Protein 4PX8 (pdb70)

GO terms:
  GO:0006276 plasmid maintenance (P, IDA)
  GO:0003729 mR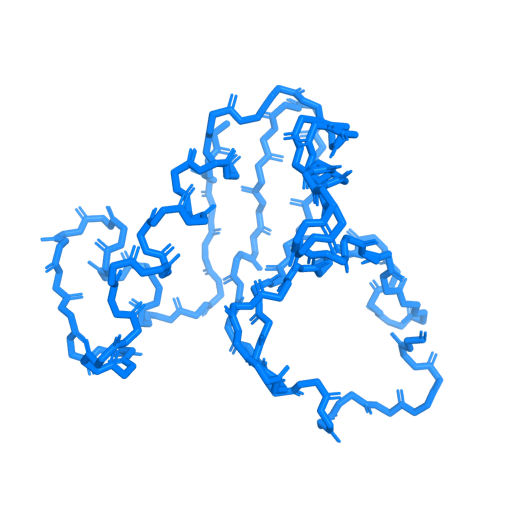NA binding (F, IDA)
  GO:0030371 translation repressor activity (F, IDA)
  GO:0017148 negative regulation of translation (P, IDA)
  GO:0004521 RNA endonuclease activity (F, IDA)
  GO:0030308 negative regulation of cell growth (P, IDA)
  GO:0006401 RNA catabolic process (P, IDA)
  GO:0008285 negative regulation of cell population proliferation (P, IDA)
  GO:0043022 ribosome binding (F, IMP)
  GO:0005515 protein binding (F, IPI)

B-factor: mean 17.75, std 7.04, range [7.41, 52.15]

Foldseek 3Di:
DEDEEPQVQLVCCVPPVDHPRDDPVLSVLSVVLVVQQLQFQDVVSSVDPQFPWDAWADVRGQKIWTDSDDQWIWIFHDDRRYTYHTDIDGNVPQDPRTD

CATH classification: 3.30.2310.20

Solvent-accessible surface area: 5694 Å² total; per-residue (Å²): 29,19,131,36,33,151,43,148,7,0,83,40,6,59,88,147,48,62,63,100,32,13,43,87,116,0,23,106,89,0,46,90,22,0,85,32,0,48,102,4,102,111,41,49,91,3,103,156,145,124,18,126,22,67,65,5,108,50,109,36,138,46,55,63,3,0,23,6,84,72,34,76,36,0,0,0,63,24,86,138,22,22,0,60,66,0,20,28,26,24,58,130,175,11,19,123,122,31,43

Organism: Proteus vulgaris (NCBI:txid585)

Secondary structure (DSSP, 8-state):
-B--BS-HHHHHHHHH---TTS-GGGHHHHHHHHHHHHH-SSGGGG--GGG--EE--GGGTT-EEEEEETTEEEEEEEETTEEEEEEEEEGGGS-GGG-

Structure (mmCIF, N/CA/C/O backbone):
data_4PX8
#
_entry.id   4PX8
#
_cell.length_a   57.267
_cell.length_b   31.297
_cell.length_c   50.899
_cell.angle_alpha   90.000
_cell.angle_beta   112.180
_cell.angle_gamma   90.000
#
_symmetry.space_group_name_H-M   'C 1 2 1'
#
loop_
_entity.id
_entity.type
_entity.pdbx_description
1 polymer 'Killer protein'
2 non-polymer 'CHLORIDE ION'
3 water water
#
loop_
_atom_site.group_PDB
_atom_site.id
_atom_site.type_symbol
_atom_site.label_atom_id
_atom_site.label_alt_id
_atom_site.label_comp_id
_atom_site.label_asym_id
_atom_site.label_entity_id
_atom_site.label_seq_id
_atom_site.pdbx_PDB_ins_code
_atom_site.Cartn_x
_atom_site.Cartn_y
_atom_site.Cartn_z
_atom_site.occupancy
_atom_site.B_iso_or_equiv
_atom_site.auth_seq_id
_atom_site.auth_comp_id
_atom_site.auth_asym_id
_atom_site.auth_atom_id
_atom_site.pdbx_PDB_model_num
ATOM 1 N N . GLY A 1 2 ? 110.156 -35.911 60.248 1.00 15.08 1 GLY A N 1
ATOM 2 C CA . GLY A 1 2 ? 108.709 -35.779 60.347 1.00 14.77 1 GLY A CA 1
ATOM 3 C C . GLY A 1 2 ? 107.984 -36.606 59.306 1.00 14.17 1 GLY A C 1
ATOM 4 O O . GLY A 1 2 ? 108.551 -36.942 58.264 1.00 13.60 1 GLY A O 1
ATOM 5 N N . ILE A 1 3 ? 106.730 -36.947 59.577 1.00 12.56 2 ILE A N 1
ATOM 6 C CA . ILE A 1 3 ?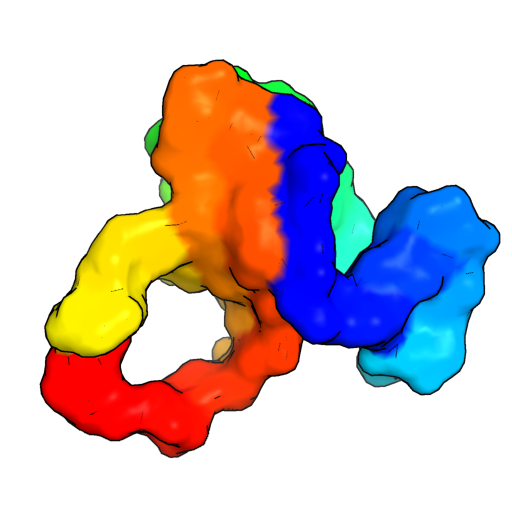 105.894 -37.584 58.558 1.00 11.44 2 ILE A CA 1
ATOM 7 C C . ILE A 1 3 ? 105.524 -36.558 57.487 1.00 11.63 2 ILE A C 1
ATOM 8 O O . ILE A 1 3 ? 104.993 -35.500 57.811 1.00 13.63 2 ILE A O 1
ATOM 13 N N . LYS A 1 4 ? 105.791 -36.860 56.216 1.00 10.87 3 LYS A N 1
ATOM 14 C CA . LYS A 1 4 ? 105.542 -35.882 55.147 1.00 12.38 3 LYS A CA 1
ATOM 15 C C . LYS A 1 4 ? 104.486 -36.315 54.129 1.00 11.90 3 LYS A C 1
ATOM 16 O O . LYS A 1 4 ? 104.030 -35.459 53.377 1.00 12.99 3 LYS A O 1
ATOM 22 N N . SER A 1 5 ? 104.063 -37.589 54.114 1.00 11.33 4 SER A N 1
ATOM 23 C CA . SER A 1 5 ? 102.982 -38.003 53.204 1.00 10.83 4 SER A CA 1
ATOM 24 C C . SER A 1 5 ? 102.344 -39.301 53.683 1.00 9.49 4 SER A C 1
ATOM 25 O O . SER A 1 5 ? 102.994 -40.097 54.357 1.00 9.24 4 SER A O 1
ATOM 28 N N . PHE A 1 6 ? 101.102 -39.494 53.250 1.00 11.19 5 PHE A N 1
ATOM 29 C CA . PHE A 1 6 ? 100.321 -40.680 53.538 1.00 10.13 5 PHE A CA 1
ATOM 30 C C . PHE A 1 6 ? 99.766 -41.323 52.280 1.00 11.62 5 PHE A C 1
ATOM 31 O O . PHE A 1 6 ? 99.254 -40.614 51.398 1.00 13.97 5 PHE A O 1
ATOM 39 N N . LYS A 1 7 ? 99.787 -42.655 52.243 1.00 10.72 6 LYS A N 1
ATOM 40 C CA . LYS A 1 7 ? 99.011 -43.404 51.285 1.00 12.19 6 LYS A CA 1
ATOM 41 C C . LYS A 1 7 ? 97.617 -43.687 51.860 1.00 12.40 6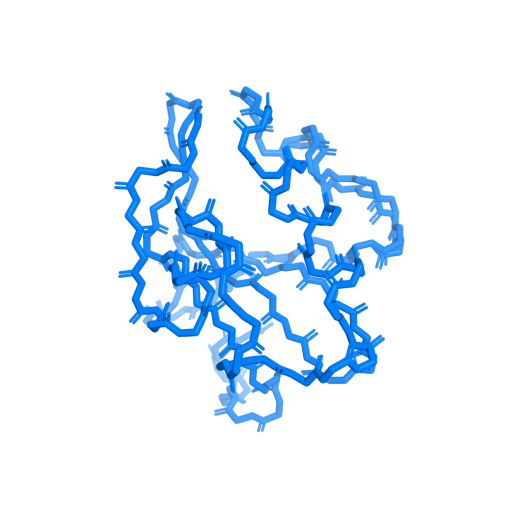 LYS A C 1
ATOM 42 O O . LYS A 1 7 ? 96.615 -43.624 51.159 1.00 15.01 6 LYS A O 1
ATOM 48 N N . HIS A 1 8 ? 97.543 -44.007 53.157 1.00 10.48 7 HIS A N 1
ATOM 49 C CA . HIS A 1 8 ? 96.315 -44.474 53.802 1.00 9.97 7 HIS A CA 1
ATOM 50 C C . HIS A 1 8 ? 95.554 -43.265 54.337 1.00 10.15 7 HIS A C 1
ATOM 51 O O . HIS A 1 8 ? 96.066 -42.502 55.181 1.00 9.79 7 HIS A O 1
ATOM 58 N N . LYS A 1 9 ? 94.308 -43.081 53.883 1.00 11.51 8 LYS A N 1
ATOM 59 C CA . LYS A 1 9 ? 93.538 -41.890 54.253 1.00 13.53 8 LYS A CA 1
ATOM 60 C C . LYS A 1 9 ? 93.165 -41.909 55.728 1.00 12.13 8 LYS A C 1
ATOM 61 O O . LYS A 1 9 ? 93.071 -40.854 56.346 1.00 12.20 8 LYS A O 1
ATOM 67 N N . GLY A 1 10 ? 92.903 -43.096 56.281 1.00 11.44 9 GLY A N 1
ATOM 68 C CA . GLY A 1 10 ? 92.531 -43.197 57.691 1.00 11.77 9 GLY A CA 1
ATOM 69 C C . GLY A 1 10 ? 93.677 -42.724 58.582 1.00 11.06 9 GLY A C 1
ATOM 70 O O . GLY A 1 10 ? 93.475 -41.963 59.529 1.00 11.62 9 GLY A O 1
ATOM 71 N N . LEU A 1 11 ? 94.903 -43.174 58.304 1.00 9.73 10 LEU A N 1
ATOM 72 C CA . LEU A 1 11 ? 96.040 -42.673 59.061 1.00 9.26 10 LEU A CA 1
ATOM 73 C C . LEU A 1 11 ? 96.186 -41.173 58.881 1.00 9.18 10 LEU A C 1
ATOM 74 O O . LEU A 1 11 ? 96.524 -40.465 59.834 1.00 9.75 10 LEU A O 1
ATOM 79 N N . LYS A 1 12 ? 96.005 -40.698 57.644 1.00 9.01 11 LYS A N 1
ATOM 80 C CA . LYS A 1 12 ? 96.170 -39.254 57.377 1.00 10.38 11 LYS A CA 1
ATOM 81 C C . LYS A 1 12 ? 95.187 -38.417 58.198 1.00 11.05 11 LYS A C 1
ATOM 82 O O . LYS A 1 12 ? 95.582 -37.448 58.835 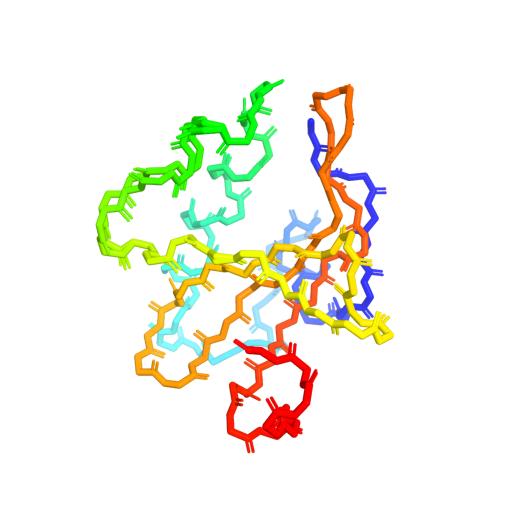1.00 11.82 11 LYS A O 1
ATOM 88 N N . LEU A 1 13 ? 93.920 -38.818 58.192 1.00 11.22 12 LEU A N 1
ATOM 89 C CA . LEU A 1 13 ? 92.885 -38.139 58.979 1.00 13.80 12 LEU A CA 1
ATOM 90 C C . LEU A 1 13 ? 93.210 -38.140 60.449 1.00 12.75 12 LEU A C 1
ATOM 91 O O . LEU A 1 13 ? 92.997 -37.11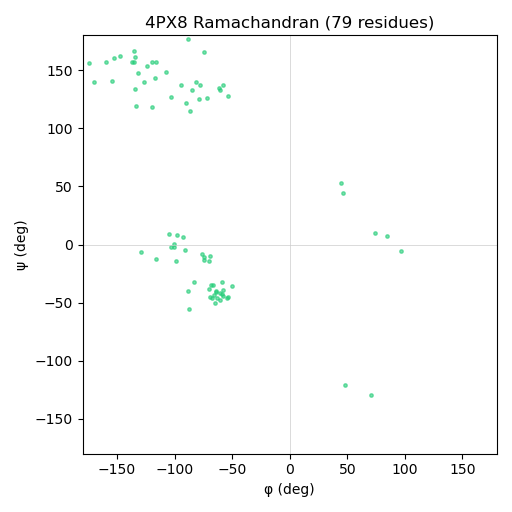0 61.156 1.00 14.16 12 LEU A O 1
ATOM 96 N N . LEU A 1 14 ? 93.688 -39.280 60.959 1.00 11.58 13 LEU A N 1
ATOM 97 C CA . LEU A 1 14 ? 94.002 -39.385 62.373 1.00 11.86 13 LEU A CA 1
ATOM 98 C C . LEU A 1 14 ? 95.149 -38.450 62.708 1.00 12.64 13 LEU A C 1
ATOM 99 O O . LEU A 1 14 ? 95.077 -37.640 63.638 1.00 14.06 13 LEU A O 1
ATOM 104 N N . PHE A 1 15 ? 96.241 -38.529 61.931 1.00 12.03 14 PHE A N 1
ATOM 105 C CA . PHE A 1 15 ? 97.406 -37.709 62.213 1.00 12.88 14 PHE A CA 1
ATOM 106 C C . PHE A 1 15 ? 97.162 -36.200 62.029 1.00 13.36 14 PHE A C 1
ATOM 107 O O . PHE A 1 15 ? 97.619 -35.377 62.849 1.00 14.87 14 PHE A O 1
ATOM 115 N N . GLU A 1 16 ? 96.483 -35.837 60.944 1.00 14.05 15 GLU A N 1
ATOM 116 C CA . GLU A 1 16 ? 96.350 -34.423 60.581 1.00 15.82 15 GLU A CA 1
ATOM 117 C C . GLU A 1 16 ? 95.223 -33.734 61.327 1.00 18.15 15 GLU A C 1
ATOM 118 O O . GLU A 1 16 ? 95.331 -32.546 61.620 1.00 20.54 15 GLU A O 1
ATOM 124 N N . LYS A 1 17 ? 94.158 -34.457 61.639 1.00 18.32 16 LYS A N 1
ATOM 125 C CA . LYS A 1 17 ? 92.950 -33.806 62.168 1.00 20.10 16 LYS A CA 1
ATOM 126 C C . LYS A 1 17 ? 92.433 -34.441 63.439 1.00 20.60 16 LYS A C 1
ATOM 127 O O . LYS A 1 17 ? 91.492 -33.892 64.055 1.00 22.65 16 LYS A O 1
ATOM 133 N N . GLY A 1 18 ? 93.006 -35.554 63.881 1.00 20.37 17 GLY A N 1
ATOM 134 C CA . GLY A 1 18 ? 92.480 -36.282 65.031 1.00 18.89 17 GLY A CA 1
ATOM 135 C C . GLY A 1 18 ? 91.198 -37.062 64.762 1.00 19.01 17 GLY A C 1
ATOM 136 O O . GLY A 1 18 ? 90.493 -37.487 65.723 1.00 20.71 17 GLY A O 1
ATOM 137 N N . VAL A 1 19 ? 90.827 -37.161 63.486 1.00 17.26 18 VAL A N 1
ATOM 138 C CA . VAL A 1 19 ? 89.617 -37.850 63.062 1.00 17.09 18 VAL A CA 1
ATOM 139 C C . VAL A 1 19 ? 89.893 -39.353 63.075 1.00 15.77 18 VAL A C 1
ATOM 140 O O . VAL A 1 19 ? 90.872 -39.835 62.491 1.00 15.31 18 VAL A O 1
ATOM 144 N N . THR A 1 20 ? 89.074 -40.110 63.786 1.00 16.27 19 THR A N 1
ATOM 145 C CA . THR A 1 20 ? 89.375 -41.482 64.112 1.00 16.51 19 THR A CA 1
ATOM 146 C C . THR A 1 20 ? 88.628 -42.511 63.272 1.00 15.52 19 THR A C 1
ATOM 147 O O . THR A 1 20 ? 88.844 -43.708 63.423 1.00 17.23 19 THR A O 1
ATOM 151 N N . SER A 1 21 ? 87.759 -42.064 62.363 1.00 15.50 20 SER A N 1
ATOM 152 C CA . SER A 1 21 ? 86.869 -43.024 61.729 1.00 16.31 20 SER A CA 1
ATOM 153 C C . SER A 1 21 ? 87.525 -43.986 60.766 1.00 14.89 20 SER A C 1
ATOM 154 O O . SER A 1 21 ? 86.945 -44.993 60.444 1.00 15.67 20 SER A O 1
ATOM 157 N N . GLY A 1 22 ? 88.761 -43.712 60.346 1.00 13.31 21 GLY A N 1
ATOM 158 C CA . GLY A 1 22 ? 89.426 -44.562 59.377 1.00 13.27 21 GLY A CA 1
ATOM 159 C C . GLY A 1 22 ? 90.380 -45.589 59.939 1.00 12.31 21 GLY A C 1
ATOM 160 O O . GLY A 1 22 ? 91.106 -46.218 59.160 1.00 12.92 21 GLY A O 1
ATOM 161 N N . VAL A 1 23 ? 90.414 -45.761 61.253 1.00 11.91 22 VAL A N 1
ATOM 162 C CA . VAL A 1 23 ? 91.223 -46.805 61.896 1.00 12.13 22 VAL A CA 1
ATOM 163 C C . VAL A 1 23 ? 90.356 -47.476 62.942 1.00 12.32 22 VAL A C 1
ATOM 164 O O . VAL A 1 23 ? 89.355 -46.883 63.366 1.00 13.84 22 VAL A O 1
ATOM 168 N N . PRO A 1 24 ? 90.720 -48.681 63.400 1.00 12.77 23 PRO A N 1
ATOM 169 C CA . PRO A 1 24 ? 89.901 -49.301 64.468 1.00 13.89 23 PRO A CA 1
ATOM 170 C C . PRO A 1 24 ? 89.886 -48.470 65.754 1.00 15.12 23 PRO A C 1
ATOM 171 O O . PRO A 1 24 ? 90.959 -48.040 66.203 1.00 14.20 23 PRO A O 1
ATOM 175 N N . ALA A 1 25 ? 88.711 -48.289 66.361 1.00 17.12 24 ALA A N 1
ATOM 176 C CA . ALA A 1 25 ? 88.595 -47.419 67.512 1.00 18.96 24 ALA A CA 1
ATOM 177 C C . ALA A 1 25 ? 89.512 -47.882 68.623 1.00 19.85 24 ALA A C 1
ATOM 178 O O . ALA A 1 25 ? 90.146 -47.079 69.311 1.00 20.65 24 ALA A O 1
ATOM 180 N N . GLN A 1 26 ? 89.614 -49.190 68.792 1.00 19.84 25 GLN A N 1
ATOM 181 C CA . GLN A 1 26 ? 90.376 -49.654 69.938 1.00 20.27 25 GLN A CA 1
ATOM 182 C C . GLN A 1 26 ? 91.877 -49.493 69.727 1.00 18.42 25 GLN A C 1
ATOM 183 O O . GLN A 1 26 ? 92.620 -49.611 70.696 1.00 18.72 25 GLN A O 1
ATOM 189 N N . ASP A 1 27 ? 92.309 -49.234 68.478 1.00 16.89 26 ASP A N 1
ATOM 190 C CA . ASP A 1 27 ? 93.733 -49.059 68.142 1.00 15.92 26 ASP A CA 1
ATOM 191 C C . ASP A 1 27 ? 94.147 -47.615 68.000 1.00 13.90 26 ASP A C 1
ATOM 192 O O . ASP A 1 27 ? 95.312 -47.337 67.701 1.00 13.67 26 ASP A O 1
ATOM 197 N N . VAL A 1 28 ? 93.231 -46.680 68.200 1.00 14.00 27 VAL A N 1
ATOM 198 C CA . VAL A 1 28 ? 93.557 -45.283 68.035 1.00 14.68 27 VAL A CA 1
ATOM 199 C C . VAL A 1 28 ? 94.761 -44.884 68.866 1.00 14.58 27 VAL A C 1
ATOM 200 O O . VAL A 1 28 ? 95.650 -44.166 68.376 1.00 14.96 27 VAL A O 1
ATOM 204 N N . ASP A 1 29 ? 94.822 -45.293 70.132 1.00 14.12 28 ASP A N 1
ATOM 205 C CA . ASP A 1 29 ? 95.902 -44.808 70.978 1.00 15.09 28 ASP A CA 1
ATOM 206 C C . ASP A 1 29 ? 97.230 -45.397 70.530 1.00 11.98 28 ASP A C 1
ATOM 207 O O . ASP A 1 29 ? 98.238 -44.696 70.471 1.00 12.80 28 ASP A O 1
ATOM 212 N N . ARG A 1 30 ? 97.265 -46.692 70.258 1.00 11.27 29 ARG A N 1
ATOM 213 C CA . ARG A 1 30 ? 98.497 -47.343 69.827 1.00 13.37 29 ARG A CA 1
ATOM 214 C C . ARG A 1 30 ? 98.954 -46.798 68.484 1.00 11.02 29 ARG A C 1
ATOM 215 O O . ARG A 1 30 ? 100.162 -46.659 68.264 1.00 11.39 29 ARG A O 1
ATOM 223 N N . ILE A 1 31 ? 98.031 -46.547 67.566 1.00 10.25 30 ILE A N 1
ATOM 224 C CA . ILE A 1 31 ? 98.402 -45.999 66.256 1.00 9.99 30 ILE A CA 1
ATOM 225 C C . ILE A 1 31 ? 98.918 -44.589 66.444 1.00 10.89 30 ILE A C 1
ATOM 226 O O . ILE A 1 31 ? 99.943 -44.246 65.858 1.00 10.65 30 ILE A O 1
ATOM 231 N N . ASN A 1 32 ? 98.233 -43.747 67.228 1.00 11.02 31 ASN A N 1
ATOM 232 C CA . ASN A 1 32 ? 98.741 -42.415 67.518 1.00 12.22 31 ASN A CA 1
ATOM 233 C C . ASN A 1 32 ? 100.147 -42.462 68.100 1.00 10.97 31 ASN A C 1
ATOM 234 O O . ASN A 1 32 ? 101.027 -41.690 67.681 1.00 12.27 31 ASN A O 1
ATOM 239 N N . ASP A 1 33 ? 100.385 -43.344 69.069 1.00 10.97 32 ASP A N 1
ATOM 240 C CA . ASP A 1 33 ? 101.719 -43.448 69.646 1.00 11.76 32 ASP A CA 1
ATOM 241 C C . ASP A 1 33 ? 102.783 -43.779 68.577 1.00 11.67 32 ASP A C 1
ATOM 242 O O . ASP A 1 33 ? 103.875 -43.185 68.571 1.00 13.01 32 ASP A O 1
ATOM 247 N N . ARG A 1 34 ? 102.487 -44.732 67.691 1.00 11.33 33 ARG A N 1
ATOM 248 C CA . ARG A 1 34 ? 103.441 -45.109 66.646 1.00 11.67 33 ARG A CA 1
ATOM 249 C C . ARG A 1 34 ? 103.620 -44.025 65.594 1.00 11.32 33 ARG A C 1
ATOM 250 O O . ARG A 1 34 ? 104.759 -43.816 65.148 1.00 12.05 33 ARG A O 1
ATOM 258 N N . LEU A 1 35 ? 102.538 -43.342 65.222 1.00 10.35 34 LEU A N 1
ATOM 259 C CA . LEU A 1 35 ? 102.698 -42.222 64.305 1.00 11.73 34 LEU A CA 1
ATOM 260 C C . LEU A 1 35 ? 103.587 -41.148 64.928 1.00 12.55 34 LEU A C 1
ATOM 261 O O . LEU A 1 35 ? 104.435 -40.564 64.231 1.00 13.08 34 LEU A O 1
ATOM 266 N N A GLN A 1 36 ? 103.371 -40.857 66.214 0.64 13.01 35 GLN A N 1
ATOM 267 N N B GLN A 1 36 ? 103.426 -40.881 66.218 0.36 13.14 35 GLN A N 1
ATOM 268 C CA A GLN A 1 36 ? 104.222 -39.848 66.832 0.64 14.30 35 GLN A CA 1
ATOM 269 C CA B GLN A 1 36 ? 104.265 -39.856 66.830 0.36 14.01 35 GLN A CA 1
ATOM 270 C C A GLN A 1 36 ? 105.686 -40.309 66.856 0.64 14.61 35 GLN A C 1
ATOM 271 C C B GLN A 1 36 ? 105.717 -40.295 66.954 0.36 14.66 35 GLN A C 1
ATOM 272 O O A GLN A 1 36 ? 106.593 -39.507 66.610 0.64 14.13 35 GLN A O 1
ATOM 273 O O B GLN A 1 36 ? 106.641 -39.479 66.872 0.36 14.79 35 GLN A O 1
ATOM 284 N N . ALA A 1 37 ? 105.927 -41.590 67.124 1.00 14.67 36 ALA A N 1
ATOM 285 C CA . ALA A 1 37 ? 107.292 -42.124 67.130 1.00 15.40 36 ALA A CA 1
ATOM 286 C C . ALA A 1 37 ? 107.945 -41.963 65.746 1.00 15.52 36 ALA A C 1
ATOM 287 O O . ALA A 1 37 ? 109.103 -41.535 65.645 1.00 17.75 36 ALA A O 1
ATOM 289 N N . ILE A 1 38 ? 107.214 -42.296 64.678 1.00 13.70 37 ILE A N 1
ATOM 290 C CA . ILE A 1 38 ? 107.727 -42.153 63.312 1.00 13.40 37 ILE A CA 1
ATOM 291 C C . ILE A 1 38 ? 107.971 -40.684 63.025 1.00 14.36 37 ILE A C 1
ATOM 292 O O . ILE A 1 38 ? 108.970 -40.341 62.407 1.00 15.21 37 ILE A O 1
ATOM 297 N N . ASP A 1 39 ? 107.080 -39.801 63.454 1.00 14.02 38 ASP A N 1
ATOM 298 C CA . ASP A 1 39 ? 107.200 -38.375 63.192 1.00 15.50 38 ASP A CA 1
ATOM 299 C C . ASP A 1 39 ? 108.388 -37.756 63.903 1.00 17.04 38 ASP A C 1
ATOM 300 O O . ASP A 1 39 ? 108.990 -36.838 63.391 1.00 18.07 38 ASP A O 1
ATOM 305 N N . THR A 1 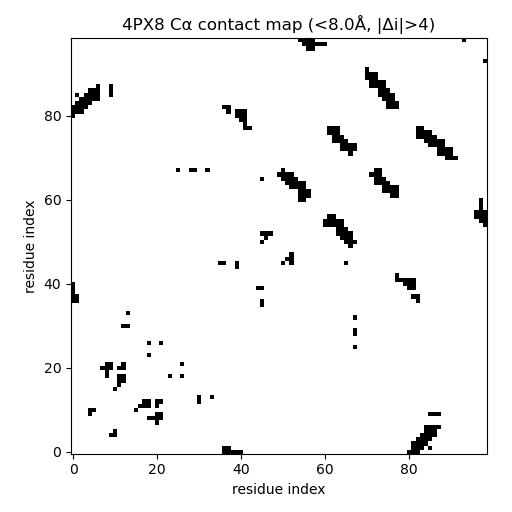40 ? 108.706 -38.242 65.099 1.00 18.04 39 THR A N 1
ATOM 306 C CA A THR A 1 40 ? 109.837 -37.743 65.887 0.68 18.88 39 THR A CA 1
ATOM 307 C CA B THR A 1 40 ? 109.844 -37.662 65.820 0.32 18.92 39 THR A CA 1
ATOM 308 C C . THR A 1 40 ? 111.194 -38.300 65.467 1.00 19.89 39 THR A C 1
ATOM 309 O O . THR A 1 40 ? 112.257 -37.686 65.700 1.00 21.41 39 THR A O 1
ATOM 316 N N . ALA A 1 41 ? 111.197 -39.487 64.900 1.00 19.36 40 ALA A N 1
ATOM 317 C CA . ALA A 1 41 ? 112.442 -40.184 64.589 1.00 20.15 40 ALA A CA 1
ATOM 318 C C . ALA A 1 41 ? 113.277 -39.365 63.615 1.00 20.78 40 ALA A C 1
ATOM 319 O O . ALA A 1 41 ? 112.785 -38.857 62.615 1.00 20.38 40 ALA A O 1
ATOM 321 N N . THR A 1 42 ? 114.570 -39.228 63.917 1.00 22.07 41 THR A N 1
ATOM 322 C CA . THR A 1 42 ? 115.473 -38.553 62.982 1.00 24.00 41 THR A CA 1
ATOM 323 C C . THR A 1 42 ? 116.259 -39.551 62.151 1.00 24.84 41 THR A C 1
ATOM 324 O O . THR A 1 42 ? 116.913 -39.164 61.148 1.00 24.65 41 THR A O 1
ATOM 328 N N . GLU A 1 43 ? 116.253 -40.813 62.559 1.00 25.33 42 GLU A N 1
ATOM 329 C CA . GLU A 1 43 ? 116.835 -41.900 61.787 1.00 26.24 42 GLU A CA 1
ATOM 330 C C . GLU A 1 43 ? 116.114 -43.208 62.120 1.00 25.35 42 GLU A C 1
ATOM 331 O O . GLU A 1 43 ? 115.457 -43.311 63.173 1.00 25.17 42 GLU A O 1
ATOM 337 N N . ILE A 1 44 ? 116.233 -44.209 61.254 1.00 23.65 43 ILE A N 1
ATOM 338 C CA . ILE A 1 44 ? 115.366 -45.387 61.353 1.00 22.84 43 ILE A CA 1
ATOM 339 C C . ILE A 1 44 ? 115.642 -46.236 62.611 1.00 22.39 43 ILE A C 1
ATOM 340 O O . ILE A 1 44 ? 114.728 -46.897 63.145 1.00 23.24 43 ILE A O 1
ATOM 345 N N A GLY A 1 45 ? 116.899 -46.353 63.028 0.45 21.21 44 GLY A N 1
ATOM 346 N N B GLY A 1 45 ? 116.831 -46.024 63.170 0.55 22.64 44 GLY A N 1
ATOM 347 C CA A GLY A 1 45 ? 117.270 -47.382 63.991 0.45 18.96 44 GLY A CA 1
ATOM 348 C CA B GLY A 1 45 ? 117.194 -46.539 64.474 0.55 22.13 44 GLY A CA 1
ATOM 349 C C A GLY A 1 45 ? 116.548 -47.215 65.311 0.45 16.66 44 GLY A C 1
ATOM 350 C C B GLY A 1 45 ? 116.299 -46.089 65.628 0.55 21.10 44 GLY A C 1
ATOM 351 O O A GLY A 1 45 ? 116.361 -48.151 66.106 0.45 16.29 44 GLY A O 1
ATOM 352 O O B GLY A 1 45 ? 116.084 -46.857 66.571 0.55 21.69 44 GLY A O 1
ATOM 353 N N A GLU A 1 46 ? 116.114 -45.984 65.535 0.45 15.04 45 GLU A N 1
ATOM 354 N N B GLU A 1 46 ? 115.772 -44.862 65.584 0.55 19.37 45 GLU A N 1
ATOM 355 C CA A GLU A 1 46 ? 115.335 -45.665 66.719 0.45 14.25 45 GLU A CA 1
ATOM 356 C CA B GLU A 1 46 ? 114.962 -44.357 66.696 0.55 18.71 45 GLU A CA 1
ATOM 357 C C A GLU A 1 46 ? 114.011 -46.431 66.802 0.45 12.39 45 GLU A C 1
ATOM 358 C C B GLU A 1 46 ? 113.612 -45.090 66.764 0.55 16.54 45 GLU A C 1
ATOM 359 O O A GLU A 1 46 ? 113.402 -46.503 67.868 0.45 12.90 45 GLU A O 1
ATOM 360 O O B GLU A 1 46 ? 112.932 -45.132 67.815 0.55 16.63 45 GLU A O 1
ATOM 371 N N A LEU A 1 47 ? 113.574 -46.986 65.672 0.45 9.42 46 LEU A N 1
ATOM 372 N N B LEU A 1 47 ? 113.231 -45.705 65.648 0.55 14.43 46 LEU A N 1
ATOM 373 C CA A LEU A 1 47 ? 112.302 -47.701 65.617 0.45 8.35 46 LEU A CA 1
ATOM 374 C CA B LEU A 1 47 ? 112.002 -46.491 65.590 0.55 12.93 46 LEU A CA 1
ATOM 375 C C A LEU A 1 47 ? 112.470 -49.203 65.899 0.45 8.03 46 LEU A C 1
ATOM 376 C C B LEU A 1 47 ? 112.223 -47.958 65.940 0.55 12.40 46 LEU A C 1
ATOM 377 O O A LEU A 1 47 ? 111.497 -49.950 65.910 0.45 7.74 46 LEU A O 1
ATOM 378 O O B LEU A 1 47 ? 111.317 -48.799 65.816 0.55 12.57 46 LEU A O 1
ATOM 387 N N A ASN A 1 48 ? 113.704 -49.634 66.141 0.45 7.41 47 ASN A N 1
ATOM 388 N N B ASN A 1 48 ? 113.431 -48.263 66.398 0.55 12.09 47 ASN A N 1
ATOM 389 C CA A ASN A 1 48 ? 113.965 -51.051 66.366 0.45 7.92 47 ASN A CA 1
ATOM 390 C CA B ASN A 1 48 ? 113.830 -49.640 66.642 0.55 11.22 47 ASN A CA 1
ATOM 391 C C A ASN A 1 48 ? 113.760 -51.364 67.832 0.45 8.40 47 ASN A C 1
ATOM 392 C C B ASN A 1 48 ? 113.586 -50.084 68.103 0.55 11.30 47 ASN A C 1
ATOM 393 O O A ASN A 1 48 ? 114.655 -51.803 68.541 0.45 8.29 47 ASN A O 1
ATOM 394 O O B ASN A 1 48 ? 114.338 -50.894 68.668 0.55 10.84 47 ASN A O 1
ATOM 403 N N A ARG A 1 49 ? 112.545 -51.087 68.296 0.45 7.94 48 ARG A N 1
ATOM 404 N N B ARG A 1 49 ? 112.517 -49.558 68.707 0.55 11.63 48 ARG A N 1
ATOM 405 C CA A ARG A 1 49 ? 112.096 -51.587 69.597 0.45 8.95 48 ARG A CA 1
ATOM 406 C CA B ARG A 1 49 ? 112.027 -50.125 69.950 0.55 12.37 48 ARG A CA 1
ATOM 407 C C A ARG A 1 49 ? 111.509 -52.956 69.367 0.45 8.51 48 ARG A C 1
ATOM 408 C C B ARG A 1 49 ? 111.711 -51.598 69.731 0.55 11.20 48 ARG A C 1
ATOM 409 O O A ARG A 1 49 ? 110.762 -53.131 68.419 0.45 8.59 48 ARG A O 1
ATOM 410 O O B ARG A 1 49 ? 111.057 -51.948 68.744 0.55 11.07 48 ARG A O 1
ATOM 425 N N A GLN A 1 50 ? 111.903 -53.930 70.175 0.45 9.18 49 GLN A N 1
ATOM 426 N N B GLN A 1 50 ? 112.127 -52.469 70.654 0.55 10.48 49 GLN A N 1
ATOM 427 C CA A GLN A 1 50 ? 111.504 -55.299 69.913 0.45 9.79 49 GLN A CA 1
ATOM 428 C CA B GLN A 1 50 ? 111.910 -53.896 70.437 0.55 10.24 49 GLN A CA 1
ATOM 429 C C A GLN A 1 50 ? 109.998 -55.484 69.708 0.45 10.08 49 GLN A C 1
ATOM 430 C C B GLN A 1 50 ? 110.420 -54.243 70.166 0.55 10.41 49 GLN A C 1
ATOM 431 O O A GLN A 1 50 ? 109.575 -56.215 68.823 0.45 10.24 49 GLN A O 1
ATOM 432 O O B GLN A 1 50 ? 110.142 -55.068 69.300 0.55 10.70 49 GLN A O 1
ATOM 443 N N A ILE A 1 51 ? 109.184 -54.801 70.491 0.45 10.81 50 ILE A N 1
ATOM 444 N N B ILE A 1 51 ? 109.455 -53.643 70.872 0.55 10.78 50 ILE A N 1
ATOM 445 C CA A ILE A 1 51 ? 107.761 -54.876 70.259 0.45 12.68 50 ILE A CA 1
ATOM 446 C CA B ILE A 1 51 ? 108.051 -54.100 70.684 0.55 13.31 50 ILE A CA 1
ATOM 447 C C A ILE A 1 51 ? 107.354 -54.198 68.939 0.45 13.98 50 ILE A C 1
ATOM 448 C C B ILE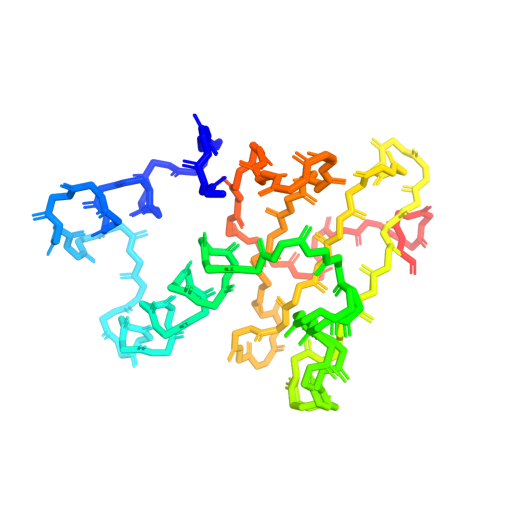 A 1 51 ? 107.397 -53.900 69.274 0.55 15.33 50 ILE A C 1
ATOM 449 O O A ILE A 1 51 ? 106.309 -54.592 68.406 0.45 13.70 50 ILE A O 1
ATOM 450 O O B ILE A 1 51 ? 106.319 -54.418 68.967 0.55 16.57 50 ILE A O 1
ATOM 459 N N . TYR A 1 52 ? 108.104 -53.201 68.405 1.00 15.69 51 TYR A N 1
ATOM 460 C CA . TYR A 1 52 ? 107.674 -52.699 67.117 1.00 16.65 51 TYR A CA 1
ATOM 461 C C . TYR A 1 52 ? 108.034 -53.695 66.012 1.00 17.13 51 TYR A C 1
ATOM 462 O O . TYR A 1 52 ? 107.492 -53.621 64.921 1.00 17.55 51 TYR A O 1
ATOM 471 N N . LYS A 1 53 ? 108.973 -54.606 66.290 1.00 18.39 52 LYS A N 1
ATOM 472 C CA . LYS A 1 53 ? 109.469 -55.590 65.301 1.00 20.30 52 LYS A CA 1
ATOM 473 C C . LYS A 1 53 ? 109.751 -54.925 63.918 1.00 19.18 52 LYS A C 1
ATOM 474 O O . LYS A 1 53 ? 109.237 -55.327 62.854 1.00 19.95 52 LYS A O 1
ATOM 480 N N . LEU A 1 54 ? 110.543 -53.862 63.979 1.00 17.81 53 LEU A N 1
ATOM 481 C CA . LEU A 1 54 ? 110.940 -53.137 62.769 1.00 18.16 53 LEU A CA 1
ATOM 482 C C . LEU A 1 54 ? 111.565 -54.071 61.722 1.00 19.71 53 LEU A C 1
ATOM 483 O O . LEU A 1 54 ? 112.507 -54.830 62.026 1.00 22.05 53 LEU A O 1
ATOM 488 N N . HIS A 1 55 ? 111.071 -54.033 60.502 1.00 19.06 54 HIS A N 1
ATOM 489 C CA A HIS A 1 55 ? 111.472 -54.983 59.439 0.55 19.99 54 HIS A CA 1
ATOM 490 C CA B HIS A 1 55 ? 111.778 -54.780 59.502 0.45 20.35 54 HIS A CA 1
ATOM 491 C C . HIS A 1 55 ? 111.568 -54.225 58.125 1.00 19.21 54 HIS A C 1
ATOM 492 O O . HIS A 1 55 ? 110.591 -53.569 57.780 1.00 19.19 54 HIS A O 1
ATOM 505 N N . PRO A 1 56 ? 112.634 -54.378 57.335 1.00 18.12 55 PRO A N 1
ATOM 506 C CA . PRO A 1 56 ? 112.598 -53.817 55.981 1.00 17.14 55 PRO A CA 1
ATOM 507 C C . PRO A 1 56 ? 111.851 -54.753 55.066 1.00 15.85 55 PRO A C 1
ATOM 508 O O . PRO A 1 56 ? 112.039 -55.960 55.171 1.00 17.99 55 PRO A O 1
ATOM 512 N N . LEU A 1 57 ? 111.036 -54.231 54.164 1.00 14.45 56 LEU A N 1
ATOM 513 C CA . LEU A 1 57 ? 110.346 -55.084 53.202 1.00 14.85 56 LEU A CA 1
ATOM 514 C C . LEU A 1 57 ? 111.196 -55.313 51.940 1.00 15.29 56 LEU A C 1
ATOM 515 O O . LEU A 1 57 ? 112.300 -54.760 51.827 1.00 15.39 56 LEU A O 1
ATOM 520 N N . LYS A 1 58 ? 110.691 -56.127 51.019 1.00 15.91 57 LYS A N 1
ATOM 521 C CA . LYS A 1 58 ? 111.517 -56.651 49.914 1.00 16.59 57 LYS A CA 1
ATOM 522 C C . LYS A 1 58 ? 110.786 -56.555 48.597 1.00 16.84 57 LYS A C 1
ATOM 523 O O . LYS A 1 58 ? 109.578 -56.401 48.561 1.00 16.30 57 LYS A O 1
ATOM 529 N N . GLY A 1 59 ? 111.518 -56.735 47.501 1.00 17.99 58 GLY A N 1
ATOM 530 C CA . GLY A 1 59 ? 110.896 -56.795 46.195 1.00 18.65 58 GLY A CA 1
ATOM 531 C C . GLY A 1 59 ? 110.395 -55.444 45.788 1.00 18.26 58 GLY A C 1
ATOM 532 O O . GLY A 1 59 ? 111.119 -54.443 45.860 1.00 18.28 58 GLY A O 1
ATOM 533 N N . ASP A 1 60 ? 109.138 -55.402 45.376 1.00 18.23 59 ASP A N 1
ATOM 534 C CA . ASP A 1 60 ? 108.566 -54.126 45.027 1.00 17.34 59 ASP A CA 1
ATOM 535 C C . ASP A 1 60 ? 108.385 -53.275 46.276 1.00 16.58 59 ASP A C 1
ATOM 536 O O . ASP A 1 60 ? 108.085 -52.087 46.179 1.00 17.44 59 ASP A O 1
ATOM 541 N N . ARG A 1 61 ? 108.570 -53.869 47.462 1.00 14.63 60 ARG A N 1
ATOM 542 C CA . ARG A 1 61 ? 108.464 -53.104 48.684 1.00 13.63 60 ARG A CA 1
ATOM 543 C C . ARG A 1 61 ? 109.867 -52.826 49.266 1.00 13.70 60 ARG A C 1
ATOM 544 O O . ARG A 1 61 ? 109.975 -52.337 50.392 1.00 13.59 60 ARG A O 1
ATOM 552 N N . GLU A 1 62 ? 110.937 -53.138 48.515 1.00 14.11 61 GLU A N 1
ATOM 553 C CA . GLU A 1 62 ? 112.240 -52.686 48.963 1.00 15.07 61 GLU A CA 1
ATOM 554 C C . GLU A 1 62 ? 112.250 -51.168 49.096 1.00 15.60 61 GLU A C 1
ATOM 555 O O . GLU A 1 62 ? 111.720 -50.466 48.233 1.00 15.83 61 GLU A O 1
ATOM 561 N N . GLY A 1 63 ? 112.842 -50.666 50.171 1.00 15.00 62 GLY A N 1
ATOM 562 C CA . GLY A 1 63 ? 112.801 -49.243 50.440 1.00 14.94 62 GLY A CA 1
ATOM 563 C C . GLY A 1 63 ? 111.679 -48.882 51.407 1.00 14.19 62 GLY A C 1
ATOM 564 O O . GLY A 1 63 ? 111.589 -47.737 51.834 1.00 14.26 62 GLY A O 1
ATOM 565 N N . TYR A 1 64 ? 110.849 -49.867 51.760 1.00 13.41 63 TYR A N 1
ATOM 566 C CA . TYR A 1 64 ? 109.808 -49.675 52.779 1.00 13.26 63 TYR A CA 1
ATOM 567 C C . TYR A 1 64 ? 110.189 -50.397 54.047 1.00 13.41 63 TYR A C 1
ATOM 568 O O . TYR A 1 64 ? 110.835 -51.443 54.016 1.00 14.92 63 TYR A O 1
ATOM 577 N N . TRP A 1 65 ? 109.747 -49.813 55.161 1.00 12.05 64 TRP A N 1
ATOM 578 C CA . TRP A 1 65 ? 109.898 -50.363 56.490 1.00 11.66 64 TRP A CA 1
ATOM 579 C C . TRP A 1 65 ? 108.529 -50.665 57.044 1.00 10.75 64 TRP A C 1
ATOM 580 O O . TRP A 1 65 ? 107.556 -50.029 56.653 1.00 10.88 64 TRP A O 1
ATOM 591 N N . SER A 1 66 ? 108.478 -51.568 57.999 1.00 11.84 65 SER A N 1
ATOM 592 C CA . SER A 1 66 ? 107.237 -51.979 58.652 1.00 13.19 65 SER A CA 1
ATOM 593 C C . SER A 1 66 ? 107.410 -52.039 60.161 1.00 12.87 65 SER A C 1
ATOM 594 O O . SER A 1 66 ? 108.443 -52.557 60.631 1.00 14.80 65 SER A O 1
ATOM 597 N N . ILE A 1 67 ? 106.452 -51.477 60.900 1.00 11.40 66 ILE A N 1
ATOM 598 C CA . ILE A 1 67 ? 106.379 -51.725 62.333 1.00 11.80 66 ILE A CA 1
ATOM 599 C C . ILE A 1 67 ? 105.017 -52.286 62.705 1.00 11.09 66 ILE A C 1
ATOM 600 O O . ILE A 1 67 ? 104.005 -52.026 62.031 1.00 11.68 66 ILE A O 1
ATOM 605 N N . THR A 1 68 ? 104.978 -53.042 63.802 1.00 11.57 67 THR A N 1
ATOM 606 C CA . THR A 1 68 ? 103.745 -53.683 64.263 1.00 11.71 67 THR A CA 1
ATOM 607 C C . THR A 1 68 ? 102.897 -52.750 65.126 1.00 11.06 67 THR A C 1
ATOM 608 O O . THR A 1 68 ? 103.410 -52.091 66.042 1.00 11.63 67 THR A O 1
ATOM 612 N N . VAL A 1 69 ? 101.594 -52.721 64.813 1.00 11.37 68 VAL A N 1
ATOM 613 C CA . VAL A 1 69 ? 100.589 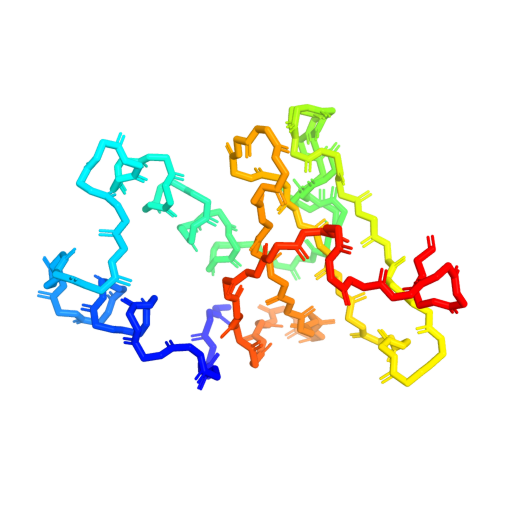-52.088 65.684 1.00 11.69 68 VAL A CA 1
ATOM 614 C C . VAL A 1 69 ? 100.122 -53.108 66.691 1.00 12.26 68 VAL A C 1
ATOM 615 O O . VAL A 1 69 ? 100.226 -52.863 67.900 1.00 14.78 68 VAL A O 1
ATOM 619 N N . ARG A 1 70 ? 99.633 -54.253 66.209 1.00 11.28 69 ARG A N 1
ATOM 620 C CA . ARG A 1 70 ? 98.989 -55.298 67.007 1.00 14.44 69 ARG A CA 1
ATOM 621 C C . ARG A 1 70 ? 98.838 -56.479 66.073 1.00 13.77 69 ARG A C 1
ATOM 622 O O . ARG A 1 70 ? 98.489 -56.276 64.924 1.00 13.49 69 ARG A O 1
ATOM 630 N N . ALA A 1 71 ? 99.078 -57.707 66.556 1.00 14.63 70 ALA A N 1
ATOM 631 C CA . ALA A 1 71 ? 98.791 -58.905 65.767 1.00 16.07 70 ALA A CA 1
ATOM 632 C C . ALA A 1 71 ? 99.361 -58.775 64.343 1.00 16.11 70 ALA A C 1
ATOM 633 O O . ALA A 1 71 ? 100.561 -58.545 64.176 1.00 16.09 70 ALA A O 1
ATOM 635 N N . ASN A 1 72 ? 98.506 -58.866 63.316 1.00 16.22 71 ASN A N 1
ATOM 636 C CA . ASN A 1 72 ? 98.960 -58.839 61.920 1.00 15.70 71 ASN A CA 1
ATOM 637 C C . ASN A 1 72 ? 98.967 -57.436 61.288 1.00 13.55 71 ASN A C 1
ATOM 638 O O . ASN A 1 72 ? 99.218 -57.286 60.072 1.00 14.93 71 ASN A O 1
ATOM 643 N N . TRP A 1 73 ? 98.691 -56.401 62.085 1.00 11.49 72 TRP A N 1
ATOM 644 C CA . TRP A 1 73 ? 98.535 -55.057 61.528 1.00 11.63 72 TRP A CA 1
ATOM 645 C C . TRP A 1 73 ? 99.835 -54.281 61.584 1.00 10.60 72 TRP A C 1
ATOM 646 O O . TRP A 1 73 ? 100.524 -54.319 62.608 1.00 12.11 72 TRP A O 1
ATOM 657 N N . ARG A 1 74 ? 100.169 -53.565 60.503 1.00 9.69 73 ARG A N 1
ATOM 658 C CA . ARG A 1 74 ? 101.444 -52.882 60.352 1.00 10.26 73 ARG A CA 1
ATOM 659 C C . ARG A 1 74 ? 101.245 -51.460 59.892 1.00 9.24 73 ARG A C 1
ATOM 660 O O . ARG A 1 74 ? 100.275 -51.147 59.179 1.00 10.66 73 ARG A O 1
ATOM 668 N N . ILE A 1 75 ? 102.140 -50.578 60.323 1.00 8.53 74 ILE A N 1
ATOM 669 C CA . ILE A 1 75 ? 102.325 -49.284 59.669 1.00 8.54 74 ILE A CA 1
ATOM 670 C C . ILE A 1 75 ? 103.596 -49.381 58.831 1.00 8.10 74 ILE A C 1
ATOM 671 O O . ILE A 1 75 ? 104.654 -49.803 59.336 1.00 8.81 74 ILE A O 1
ATOM 676 N N . THR A 1 76 ? 103.490 -49.037 57.551 1.00 9.16 75 THR A N 1
ATOM 677 C CA . THR A 1 76 ? 104.622 -49.141 56.643 1.00 9.11 75 THR A CA 1
ATOM 678 C C . THR A 1 76 ? 104.936 -47.767 56.080 1.00 9.11 75 THR A C 1
ATOM 679 O O . THR A 1 76 ? 104.075 -46.883 56.018 1.00 9.63 75 THR A O 1
ATOM 683 N N . PHE A 1 77 ? 106.174 -47.578 55.633 1.00 9.08 76 PHE A N 1
ATOM 684 C CA . PHE A 1 77 ? 106.627 -46.226 55.246 1.00 9.40 76 PHE A CA 1
ATOM 685 C C . PHE A 1 77 ? 108.016 -46.298 54.646 1.00 9.85 76 PHE A C 1
ATOM 686 O O . PHE A 1 77 ? 108.774 -47.233 54.941 1.00 10.24 76 PHE A O 1
ATOM 694 N N . GLN A 1 78 ? 108.344 -45.301 53.836 1.00 9.97 77 GLN A N 1
ATOM 695 C CA A GLN A 1 78 ? 109.727 -44.998 53.441 0.60 10.94 77 GLN A CA 1
ATOM 696 C CA B GLN A 1 78 ? 109.731 -45.040 53.474 0.40 10.97 77 GLN A CA 1
ATOM 697 C C . GLN A 1 78 ? 110.337 -44.091 54.500 1.00 11.64 77 GLN A C 1
ATOM 698 O O . GLN A 1 78 ? 109.632 -43.249 55.057 1.00 12.14 77 GLN A O 1
ATOM 709 N N . PHE A 1 79 ? 111.636 -44.233 54.769 1.00 11.66 78 PHE A N 1
ATOM 710 C CA . PHE A 1 79 ? 112.305 -43.367 55.730 1.00 12.86 78 PHE A CA 1
ATOM 711 C C . PHE A 1 79 ? 113.623 -42.888 55.121 1.00 13.90 78 PHE A C 1
ATOM 712 O O . PHE A 1 79 ? 114.485 -43.704 54.805 1.00 15.36 78 PHE A O 1
ATOM 720 N N . ILE A 1 80 ? 113.787 -41.580 54.958 1.00 14.84 79 ILE A N 1
ATOM 721 C CA . ILE A 1 80 ? 115.044 -41.094 54.387 1.00 16.97 79 ILE A CA 1
ATOM 722 C C . ILE A 1 80 ? 115.318 -39.661 54.835 1.00 17.90 79 ILE A C 1
ATOM 723 O O . ILE A 1 80 ? 114.403 -38.871 54.944 1.00 17.05 79 ILE A O 1
ATOM 728 N N . ASN A 1 81 ? 116.587 -39.362 55.122 1.00 19.81 80 ASN A N 1
ATOM 729 C CA . ASN A 1 81 ? 117.012 -38.034 55.550 1.00 21.88 80 ASN A CA 1
ATOM 730 C C . ASN A 1 81 ? 116.104 -37.439 56.620 1.00 21.40 80 ASN A C 1
ATOM 731 O O . ASN A 1 81 ? 115.714 -36.276 56.548 1.00 22.27 80 ASN A O 1
ATOM 736 N N . GLY A 1 82 ? 115.749 -38.252 57.609 1.00 19.80 81 GLY A N 1
ATOM 737 C CA . GLY A 1 82 ? 115.066 -37.754 58.799 1.00 18.32 81 GLY A CA 1
ATOM 738 C C . GLY A 1 82 ? 113.551 -37.612 58.673 1.00 17.72 81 GLY A C 1
ATOM 739 O O . GLY A 1 82 ? 112.892 -37.050 59.572 1.00 19.96 81 GLY A O 1
ATOM 740 N N . ASP A 1 83 ? 112.994 -38.092 57.564 1.00 16.64 82 ASP A N 1
ATOM 741 C CA . ASP A 1 83 ? 111.541 -37.969 57.324 1.00 14.71 82 ASP A CA 1
ATOM 742 C C . ASP A 1 83 ? 110.927 -39.252 56.814 1.00 12.70 82 ASP A C 1
ATOM 743 O O . ASP A 1 83 ? 111.628 -40.097 56.248 1.00 13.84 82 ASP A O 1
ATOM 748 N N . ALA A 1 84 ? 109.615 -39.407 57.021 1.00 12.18 83 ALA A N 1
ATOM 749 C CA . ALA A 1 84 ? 108.891 -40.616 56.612 1.00 11.05 83 ALA A CA 1
ATOM 750 C C . ALA A 1 84 ? 107.841 -40.267 55.573 1.00 11.29 83 ALA A C 1
ATOM 751 O O . ALA A 1 84 ? 107.177 -39.210 55.674 1.00 11.75 83 ALA A O 1
ATOM 753 N N . TYR A 1 85 ? 107.666 -41.171 54.606 1.00 10.14 84 TYR A N 1
ATOM 754 C CA . TYR A 1 85 ? 106.799 -40.931 53.449 1.00 10.10 84 TYR A CA 1
ATOM 755 C C . TYR A 1 85 ? 105.946 -42.153 53.167 1.00 9.56 84 TYR A C 1
ATOM 756 O O . TYR A 1 85 ? 106.291 -43.266 53.537 1.00 9.96 84 TYR A O 1
ATOM 765 N N A ILE A 1 86 ? 104.821 -41.940 52.503 0.47 9.98 85 ILE A N 1
ATOM 766 N N B ILE A 1 86 ? 104.845 -41.951 52.458 0.53 9.95 85 ILE A N 1
ATOM 767 C CA A ILE A 1 86 ? 103.980 -43.020 51.996 0.47 10.83 85 ILE A CA 1
ATOM 768 C CA B ILE A 1 86 ? 103.964 -43.028 52.004 0.53 10.81 85 ILE A CA 1
ATOM 769 C C A ILE A 1 86 ? 103.435 -43.864 53.159 0.47 9.78 85 ILE A C 1
ATOM 770 C C B ILE A 1 86 ? 103.471 -43.875 53.186 0.53 9.95 85 ILE A C 1
ATOM 771 O O A ILE A 1 86 ? 103.332 -45.076 53.056 0.47 10.67 85 ILE A O 1
ATOM 772 O O B ILE A 1 86 ? 103.445 -45.093 53.128 0.53 11.20 85 ILE A O 1
ATOM 781 N N . LEU A 1 87 ? 103.042 -43.224 54.263 1.00 8.67 86 LEU A N 1
ATOM 782 C CA A LEU A 1 87 ? 102.546 -43.976 55.403 0.46 8.94 86 LEU A CA 1
ATOM 783 C CA B LEU A 1 87 ? 102.533 -43.947 55.424 0.54 8.71 86 LEU A CA 1
ATOM 784 C C . LEU A 1 87 ? 101.301 -44.759 55.041 1.00 8.23 86 LEU A C 1
ATOM 785 O O . LEU A 1 87 ? 100.336 -44.219 54.464 1.00 8.60 86 LEU A O 1
ATOM 794 N N . ASN A 1 88 ? 101.308 -46.051 55.389 1.00 8.60 87 ASN A N 1
ATOM 795 C CA . ASN A 1 88 ? 100.181 -46.941 55.089 1.00 9.00 87 ASN A CA 1
ATOM 796 C C . ASN A 1 88 ? 99.885 -47.817 56.288 1.00 8.48 87 ASN A C 1
ATOM 797 O O . ASN A 1 88 ? 100.745 -48.049 57.132 1.00 8.93 87 ASN A O 1
ATOM 802 N N . TYR A 1 89 ? 98.653 -48.313 56.347 1.00 8.87 88 TYR A N 1
ATOM 803 C CA . TYR A 1 89 ? 98.208 -49.212 57.388 1.00 9.78 88 TYR A CA 1
ATOM 804 C C . TYR A 1 89 ? 97.796 -50.478 56.653 1.00 10.46 88 TYR A C 1
ATOM 805 O O . TYR A 1 89 ? 96.929 -50.417 55.788 1.00 11.24 88 TYR A O 1
ATOM 814 N N . GLU A 1 90 ? 98.446 -51.608 56.932 1.00 11.23 89 GLU A N 1
ATOM 815 C CA . GLU A 1 90 ? 98.165 -52.804 56.160 1.00 12.65 89 GLU A CA 1
ATOM 816 C C . GLU A 1 90 ? 98.283 -54.095 56.941 1.00 12.64 89 GLU A C 1
ATOM 817 O O . GLU A 1 90 ? 98.857 -54.149 58.022 1.00 12.83 89 GLU A O 1
ATOM 823 N N . ASP A 1 91 ? 97.671 -55.116 56.356 1.00 13.36 90 ASP A N 1
ATOM 824 C CA . ASP A 1 91 ? 97.646 -56.480 56.877 1.00 13.22 90 ASP A CA 1
ATOM 825 C C . ASP A 1 91 ? 98.884 -57.224 56.399 1.00 12.79 90 ASP A C 1
ATOM 826 O O . ASP A 1 91 ? 99.054 -57.465 55.195 1.00 14.69 90 ASP A O 1
ATOM 831 N N . TYR A 1 92 ? 99.751 -57.597 57.326 1.00 13.20 91 TYR A N 1
ATOM 832 C CA . TYR A 1 92 ? 100.953 -58.353 57.002 1.00 13.90 91 TYR A CA 1
ATOM 833 C C . TYR A 1 92 ? 100.680 -59.563 56.143 1.00 14.34 91 TYR A C 1
ATOM 834 O O . TYR A 1 92 ? 101.495 -59.958 55.298 1.00 14.96 91 TYR A O 1
ATOM 843 N N . HIS A 1 93 ? 99.544 -60.204 56.383 1.00 15.40 92 HIS A N 1
ATOM 844 C CA . HIS A 1 93 ? 99.278 -61.457 55.695 1.00 17.20 92 HIS A CA 1
ATOM 845 C C . HIS A 1 93 ? 98.857 -61.259 54.238 1.00 18.17 92 HIS A C 1
ATOM 846 O O . HIS A 1 93 ? 98.745 -62.244 53.486 1.00 19.50 92 HIS A O 1
ATOM 853 N N . LYS A 1 94 ? 98.628 -60.014 53.817 1.00 17.53 93 LYS A N 1
ATOM 854 C CA . LYS A 1 94 ? 98.342 -59.755 52.402 1.00 19.50 93 LYS A CA 1
ATOM 855 C C . LYS A 1 94 ? 99.608 -59.452 51.621 1.00 20.54 93 LYS A C 1
ATOM 856 O O . LYS A 1 94 ? 99.559 -59.295 50.408 1.00 22.81 93 LYS A O 1
ATOM 862 N N . LEU A 1 95 ? 100.739 -59.372 52.313 1.00 19.36 94 LEU A N 1
ATOM 863 C CA . LEU A 1 95 ? 102.030 -59.297 51.633 1.00 19.09 94 LEU A CA 1
ATOM 864 C C . LEU A 1 95 ? 102.386 -60.709 51.170 1.00 19.32 94 LEU A C 1
ATOM 865 O O . LEU A 1 95 ? 102.183 -61.663 51.931 1.00 19.11 94 LEU A O 1
ATOM 870 N N . GLY A 1 96 ? 102.898 -60.871 49.948 1.00 19.77 95 GLY A N 1
ATOM 871 C CA . GLY A 1 96 ? 103.337 -62.178 49.520 1.00 19.82 95 GLY A CA 1
ATOM 872 C C . GLY A 1 96 ? 104.642 -62.538 50.180 1.00 19.35 95 GLY A C 1
ATOM 873 O O . GLY A 1 96 ? 105.334 -61.670 50.730 1.00 19.78 95 GLY A O 1
ATOM 874 N N . PRO A 1 97 ? 105.003 -63.823 50.114 1.00 19.92 96 PRO A N 1
ATOM 875 C CA . PRO A 1 97 ? 106.261 -64.293 50.703 1.00 20.38 96 PRO A CA 1
ATOM 876 C C . PRO A 1 97 ? 107.452 -63.568 50.102 1.00 21.31 96 PRO A C 1
ATOM 877 O O . PRO A 1 97 ? 108.448 -63.348 50.799 1.00 23.26 96 PRO A O 1
ATOM 881 N N . GLU A 1 98 ? 107.349 -63.188 48.831 1.00 20.58 97 GLU A N 1
ATOM 882 C CA . GLU A 1 98 ? 108.462 -62.560 48.150 1.00 21.21 97 GLU A CA 1
ATOM 883 C C . GLU A 1 98 ? 108.654 -61.105 48.598 1.00 20.57 97 GLU A C 1
ATOM 884 O O . GLU A 1 98 ? 109.678 -60.494 48.285 1.00 22.10 97 GLU A O 1
ATOM 890 N N . GLN A 1 99 ? 107.681 -60.567 49.335 1.00 19.97 98 GLN A N 1
ATOM 891 C CA . GLN A 1 99 ? 107.662 -59.147 49.715 1.00 20.00 98 GLN A CA 1
ATOM 892 C C . GLN A 1 99 ? 108.143 -58.855 51.147 1.00 21.04 98 GLN A C 1
ATOM 893 O O . GLN A 1 99 ? 108.184 -57.694 51.598 1.00 20.52 98 GLN A O 1
ATOM 899 N N . LYS A 1 100 ? 108.474 -59.901 51.885 1.00 22.17 99 LYS A N 1
ATOM 900 C CA . LYS A 1 100 ? 108.788 -59.736 53.292 1.00 23.19 99 LYS A CA 1
ATOM 901 C C . LYS A 1 100 ? 109.808 -60.759 53.735 1.00 25.86 99 LYS A C 1
ATOM 902 O O . LYS A 1 100 ? 110.274 -60.725 54.869 1.00 27.58 99 LYS A O 1
#

InterPro domains:
  IPR007711 Toxin HigB-1 [PF05015] (3-92)
  IPR007711 Toxin HigB-1 [PTHR40266] (1-92)
  IPR035093 Toxin-antitoxin system, RelE/ParE toxin domain superfamily [G3DSA:3.30.2310.20] (1-92)
  IPR035093 Toxin-antitoxin system, RelE/ParE toxin domain superfamily [SSF143011] (1-92)

Sequence (99 aa):
GIKSFKHKGLKLLFEKGVTSGVPAQDVDRINDRLQQAIDTTATEIGGEELLNNRRQQIIYKLHHPLKGDREGYWSITVRANWRITFQQFINGDAYIILLNYEDYHKLGPEQK

Radius of gyration: 12.49 Å; Cα contacts (8 Å, |Δi|>4): 206; chains: 1; bounding box: 30×30×26 Å

Nearest PDB structures (foldseek):
  4px8-assembly1_A  TM=1.010E+00  e=1.861E-22  Proteus vulgaris
  5ixl-assembly7_G  TM=1.001E+00  e=8.065E-20  Proteus vulgaris
  5iwh-assembly1_A  TM=9.667E-01  e=1.336E-18  Proteus vulgaris
  4yzv-assembly2_XY  TM=1.001E+00  e=6.401E-18  Proteus vulgaris
  4mmg-assembly2_B  TM=6.883E-01  e=4.389E-04  Escherichia coli K-12